Protein AF-A0A9W6SA59-F1 (afdb_monomer_lite)

Foldseek 3Di:
DDPVVVVQLVVFVVLLVVLCVLLVVVVWDWDWDDDDPDHIWIWIARPVPRVDIWTWTWDDDPRWIFIATPVGDTQGGSVCSNSSSVSVCVVSVPVVPPDD

pLDDT: mean 90.2, std 13.35, range [40.16, 98.75]

Organism: NCBI:txid478107

Radius of gyration: 13.74 Å; chains: 1; bounding box: 31×26×47 Å

Secondary structure (DSSP, 8-state):
--HHHHHHHHHHHHHHHHHHHHHHHTT-EEEEE--TTS--EEEEE-TTSTT-EEEEEEEEETTEEEEE-TTS-EEEETT-HHHHHHHHHHHHHHTTS---

Sequence (100 aa):
MSDENAALARTRITYLESLGDELRDRGFAVRLTIPQGGPPSLHVVNPRASALAENILAETTAGAWWFWWSWAERIAPANDPAEAADRVTRVLAATGEYSS

Structure (mmCIF, N/CA/C/O backbone):
data_AF-A0A9W6SA59-F1
#
_entry.id   AF-A0A9W6SA59-F1
#
loop_
_atom_site.group_PDB
_atom_site.id
_atom_site.type_symbol
_atom_site.label_atom_id
_atom_site.label_alt_id
_atom_site.label_comp_id
_atom_site.label_asym_id
_atom_site.label_entity_id
_atom_site.label_seq_id
_atom_site.pdbx_PDB_ins_code
_atom_site.Cartn_x
_atom_site.Cartn_y
_atom_site.Cartn_z
_atom_site.occupancy
_atom_site.B_iso_or_equiv
_atom_site.auth_seq_id
_atom_site.auth_comp_id
_atom_site.auth_asym_id
_atom_site.auth_atom_id
_atom_site.pdbx_PDB_model_num
ATOM 1 N N . MET A 1 1 ? 16.941 12.937 -14.754 1.00 59.25 1 MET A N 1
ATOM 2 C CA . MET A 1 1 ? 16.043 11.811 -14.428 1.00 59.25 1 MET A CA 1
ATOM 3 C C . MET A 1 1 ? 16.172 10.828 -15.581 1.00 59.25 1 MET A C 1
ATOM 5 O O . MET A 1 1 ? 15.844 11.221 -16.688 1.00 59.25 1 MET A O 1
ATOM 9 N N . SER A 1 2 ? 16.798 9.667 -15.380 1.00 78.00 2 SER A N 1
ATOM 10 C CA . SER A 1 2 ? 16.971 8.663 -16.444 1.00 78.00 2 SER A CA 1
ATOM 11 C C . SER A 1 2 ? 15.628 8.020 -16.813 1.00 78.00 2 SER A C 1
ATOM 13 O O . SER A 1 2 ? 14.725 7.967 -15.972 1.00 78.00 2 SER A O 1
ATOM 15 N N . ASP A 1 3 ? 15.506 7.506 -18.039 1.00 85.38 3 ASP A N 1
ATOM 16 C CA . ASP A 1 3 ? 14.289 6.832 -18.524 1.00 85.38 3 ASP A CA 1
ATOM 17 C C . ASP A 1 3 ? 13.890 5.634 -17.644 1.00 85.38 3 ASP A C 1
ATOM 19 O O . ASP A 1 3 ? 12.707 5.394 -17.402 1.00 85.38 3 ASP A O 1
ATOM 23 N N . GLU A 1 4 ? 14.874 4.931 -17.079 1.00 86.06 4 GLU A N 1
ATOM 24 C CA . GLU A 1 4 ? 14.671 3.820 -16.144 1.00 86.06 4 GLU A CA 1
ATOM 25 C C . GLU A 1 4 ? 13.984 4.258 -14.842 1.00 86.06 4 GLU A C 1
ATOM 27 O O . GLU A 1 4 ? 13.002 3.646 -14.425 1.00 86.06 4 GLU A O 1
ATOM 32 N N . ASN A 1 5 ? 14.430 5.356 -14.222 1.00 86.19 5 ASN A N 1
ATOM 33 C CA . ASN A 1 5 ? 13.801 5.869 -13.001 1.00 86.19 5 ASN A CA 1
ATOM 34 C C . ASN A 1 5 ? 12.354 6.303 -13.257 1.00 86.19 5 ASN A C 1
ATOM 36 O O . ASN A 1 5 ? 11.487 6.091 -12.409 1.00 86.19 5 ASN A O 1
ATOM 40 N N . ALA A 1 6 ? 12.077 6.871 -14.434 1.00 88.44 6 ALA A N 1
ATOM 41 C CA . ALA A 1 6 ? 10.722 7.226 -14.838 1.00 88.44 6 ALA A CA 1
ATOM 42 C C . ALA A 1 6 ? 9.839 5.982 -15.055 1.00 88.44 6 ALA A C 1
ATOM 44 O O . ALA A 1 6 ? 8.680 5.974 -14.635 1.00 88.44 6 ALA A O 1
ATOM 45 N N . ALA A 1 7 ? 10.379 4.917 -15.659 1.00 91.44 7 ALA A N 1
ATOM 46 C CA . ALA A 1 7 ? 9.676 3.645 -15.817 1.00 91.44 7 ALA A CA 1
ATOM 47 C C . ALA A 1 7 ? 9.377 2.992 -14.459 1.00 91.44 7 ALA A C 1
ATOM 49 O O . ALA A 1 7 ? 8.235 2.625 -14.187 1.00 91.44 7 ALA A O 1
ATOM 50 N N . LEU A 1 8 ? 10.369 2.935 -13.568 1.00 92.81 8 LEU A N 1
ATOM 51 C CA . LEU A 1 8 ? 10.205 2.422 -12.212 1.00 92.81 8 LEU A CA 1
ATOM 52 C C . LEU A 1 8 ? 9.174 3.234 -11.412 1.00 92.81 8 LEU A C 1
ATOM 54 O O . LEU A 1 8 ? 8.377 2.657 -10.677 1.00 92.81 8 LEU A O 1
ATOM 58 N N . ALA A 1 9 ? 9.162 4.564 -11.540 1.00 92.69 9 ALA A N 1
ATOM 59 C CA . ALA A 1 9 ? 8.162 5.413 -10.893 1.00 92.69 9 ALA A CA 1
ATOM 60 C C . ALA A 1 9 ? 6.745 5.130 -11.412 1.00 92.69 9 ALA A C 1
ATOM 62 O O . ALA A 1 9 ? 5.810 5.048 -10.620 1.00 92.69 9 ALA A O 1
ATOM 63 N N . ARG A 1 10 ? 6.582 4.919 -12.723 1.00 94.88 10 ARG A N 1
ATOM 64 C CA . ARG A 1 10 ? 5.284 4.565 -13.313 1.00 94.88 10 ARG A CA 1
ATOM 65 C C . ARG A 1 10 ? 4.779 3.217 -12.807 1.00 94.88 10 ARG A C 1
ATOM 67 O O . ARG A 1 10 ? 3.629 3.126 -12.401 1.00 94.88 10 ARG A O 1
ATOM 74 N N . THR A 1 11 ? 5.652 2.213 -12.745 1.00 96.38 11 THR A N 1
ATOM 75 C CA . THR A 1 11 ? 5.308 0.898 -12.189 1.00 96.38 11 THR A CA 1
ATOM 76 C C . THR A 1 11 ? 4.909 0.989 -10.714 1.00 96.38 11 THR A C 1
ATOM 78 O O . THR A 1 11 ? 3.919 0.380 -10.316 1.00 96.38 11 THR A O 1
ATOM 81 N N . ARG A 1 12 ? 5.619 1.796 -9.908 1.00 96.94 12 ARG A N 1
ATOM 82 C CA . ARG A 1 12 ? 5.222 2.073 -8.514 1.00 96.94 12 ARG A CA 1
ATOM 83 C C . ARG A 1 12 ? 3.811 2.631 -8.432 1.00 96.94 12 ARG A C 1
ATOM 85 O O . ARG A 1 12 ? 3.008 2.122 -7.660 1.00 96.94 12 ARG A O 1
ATOM 92 N N . ILE A 1 13 ? 3.518 3.653 -9.234 1.00 97.31 13 ILE A N 1
ATOM 93 C CA . ILE A 1 13 ? 2.206 4.304 -9.260 1.00 97.31 13 ILE A CA 1
ATOM 94 C C . ILE A 1 13 ? 1.111 3.287 -9.590 1.00 97.31 13 ILE A C 1
ATOM 96 O O . ILE A 1 13 ? 0.168 3.181 -8.818 1.00 97.31 13 ILE A O 1
ATOM 100 N N . THR A 1 14 ? 1.278 2.469 -10.633 1.00 98.06 14 THR A N 1
ATOM 101 C CA . THR A 1 14 ? 0.282 1.452 -11.017 1.00 98.06 14 THR A CA 1
ATOM 102 C C . THR A 1 14 ? -0.020 0.454 -9.894 1.00 98.06 14 THR A C 1
ATOM 104 O O . THR A 1 14 ? -1.184 0.138 -9.638 1.00 98.06 14 THR A O 1
ATOM 107 N N . TYR A 1 15 ? 1.005 -0.028 -9.182 1.00 98.50 15 TYR A N 1
ATOM 108 C CA . TYR A 1 15 ? 0.787 -0.925 -8.044 1.00 98.50 15 TYR A CA 1
ATOM 109 C C . TYR A 1 15 ? 0.092 -0.220 -6.875 1.00 98.50 15 TYR A C 1
ATOM 111 O O . TYR A 1 15 ? -0.827 -0.777 -6.277 1.00 98.50 15 TYR A O 1
ATOM 119 N N . LEU A 1 16 ? 0.500 1.011 -6.557 1.00 98.56 16 LEU A N 1
ATOM 120 C CA . LEU A 1 16 ? -0.099 1.790 -5.472 1.00 98.56 16 LEU A CA 1
ATOM 121 C C . LEU A 1 16 ? -1.546 2.200 -5.773 1.00 98.56 16 LEU A C 1
ATOM 123 O O . LEU A 1 16 ? -2.354 2.255 -4.852 1.00 98.56 16 LEU A O 1
ATOM 127 N N . GLU A 1 17 ? -1.889 2.462 -7.033 1.00 98.50 17 GLU A N 1
ATOM 128 C CA . GLU A 1 17 ? -3.268 2.704 -7.472 1.00 98.50 17 GLU A CA 1
ATOM 129 C C . GLU A 1 17 ? -4.131 1.457 -7.271 1.00 98.50 17 GLU A C 1
ATOM 131 O O . GLU A 1 17 ? -5.176 1.551 -6.632 1.00 98.50 17 GLU A O 1
ATOM 136 N N . SER A 1 18 ? -3.639 0.288 -7.697 1.00 98.56 18 SER A N 1
ATOM 137 C CA . SER A 1 18 ? -4.345 -0.993 -7.531 1.00 98.56 18 SER A CA 1
ATOM 138 C C . SER A 1 18 ? -4.602 -1.320 -6.055 1.00 98.56 18 SER A C 1
ATOM 140 O O . SER A 1 18 ? -5.704 -1.705 -5.677 1.00 98.56 18 SER A O 1
ATOM 142 N N . LEU A 1 19 ? -3.601 -1.115 -5.190 1.00 98.75 19 LEU A N 1
ATOM 143 C CA . LEU A 1 19 ? -3.779 -1.246 -3.742 1.00 98.75 19 LEU A CA 1
ATOM 144 C C . LEU A 1 19 ? -4.751 -0.195 -3.182 1.00 98.75 19 LEU A C 1
ATOM 146 O O . LEU A 1 19 ? -5.524 -0.473 -2.266 1.00 98.75 19 LEU A O 1
ATOM 150 N N . GLY A 1 20 ? -4.702 1.026 -3.713 1.00 98.38 20 GLY A N 1
ATOM 151 C CA . GLY A 1 20 ? -5.603 2.104 -3.329 1.00 98.38 20 GLY A CA 1
ATOM 152 C C . GLY A 1 20 ? -7.067 1.760 -3.578 1.00 98.38 20 GLY A C 1
ATOM 153 O O . GLY A 1 20 ? -7.897 2.054 -2.722 1.00 98.38 20 GLY A O 1
ATOM 154 N N . ASP A 1 21 ? -7.380 1.117 -4.699 1.00 98.56 21 ASP A N 1
ATOM 155 C CA . ASP A 1 21 ? -8.749 0.715 -5.034 1.00 98.56 21 ASP A CA 1
ATOM 156 C C . ASP A 1 21 ? -9.269 -0.369 -4.079 1.00 98.56 21 ASP A C 1
ATOM 158 O O . ASP A 1 21 ? -10.318 -0.182 -3.464 1.00 98.56 21 ASP A O 1
ATOM 162 N N . GLU A 1 22 ? -8.470 -1.406 -3.810 1.00 98.56 22 GLU A N 1
ATOM 163 C CA . GLU A 1 22 ? -8.792 -2.438 -2.810 1.00 98.56 22 GLU A CA 1
ATOM 164 C C . GLU A 1 22 ? -9.079 -1.849 -1.419 1.00 98.56 22 GLU A C 1
ATOM 166 O O . GLU A 1 22 ? -9.998 -2.270 -0.715 1.00 98.56 22 GLU A O 1
ATOM 171 N N . LEU A 1 23 ? -8.293 -0.855 -1.000 1.00 97.94 23 LEU A N 1
ATOM 172 C CA . LEU A 1 23 ? -8.459 -0.196 0.295 1.00 97.94 23 LEU A CA 1
ATOM 173 C C . LEU A 1 23 ? -9.685 0.724 0.340 1.00 97.94 23 LEU A C 1
ATOM 175 O O . LEU A 1 23 ? -10.354 0.794 1.376 1.00 97.94 23 LEU A O 1
ATOM 179 N N . ARG A 1 24 ? -10.011 1.409 -0.763 1.00 97.50 24 ARG A N 1
ATOM 180 C CA . ARG A 1 24 ? -11.232 2.226 -0.871 1.00 97.50 24 ARG A CA 1
ATOM 181 C C . ARG A 1 24 ? -12.484 1.372 -0.751 1.00 97.50 24 ARG A C 1
ATOM 183 O O . ARG A 1 24 ? -13.383 1.748 -0.001 1.00 97.50 24 ARG A O 1
ATOM 190 N N . ASP A 1 25 ? -12.504 0.213 -1.401 1.00 97.50 25 ASP A N 1
ATOM 191 C CA . ASP A 1 25 ? -13.620 -0.737 -1.325 1.00 97.50 25 ASP A CA 1
ATOM 192 C C . ASP A 1 25 ? -13.844 -1.252 0.107 1.00 97.50 25 ASP A C 1
ATOM 194 O O . ASP A 1 25 ? -14.960 -1.597 0.498 1.00 97.50 25 ASP A O 1
ATOM 198 N N . ARG A 1 26 ? -12.796 -1.219 0.937 1.00 95.19 26 ARG A N 1
ATOM 199 C CA . ARG A 1 26 ? -12.824 -1.581 2.365 1.00 95.19 26 ARG A CA 1
ATOM 200 C C . ARG A 1 26 ? -13.094 -0.394 3.293 1.00 95.19 26 ARG A C 1
ATOM 202 O O . ARG A 1 26 ? -13.078 -0.552 4.512 1.00 95.19 26 ARG A O 1
ATOM 209 N N . GLY A 1 27 ? -13.350 0.791 2.740 1.00 94.25 27 GLY A N 1
ATOM 210 C CA . GLY A 1 27 ? -13.719 1.994 3.487 1.00 94.25 27 GLY A CA 1
ATOM 211 C C . GLY A 1 27 ? -12.547 2.824 4.017 1.00 94.25 27 GLY A C 1
ATOM 212 O O . GLY A 1 27 ? -12.765 3.699 4.858 1.00 94.25 27 GLY A O 1
ATOM 213 N N . PHE A 1 28 ? -11.318 2.591 3.548 1.00 95.50 28 PHE A N 1
ATOM 214 C CA . PHE A 1 28 ? -10.173 3.437 3.890 1.00 95.50 28 PHE A CA 1
ATOM 215 C C . PHE A 1 28 ? -10.128 4.697 3.023 1.00 95.50 28 PHE A C 1
ATOM 217 O O . PHE A 1 28 ? -10.458 4.685 1.836 1.00 95.50 28 PHE A O 1
ATOM 224 N N . ALA A 1 29 ? -9.651 5.796 3.606 1.00 95.62 29 ALA A N 1
ATOM 225 C CA . ALA A 1 29 ? -9.291 6.979 2.840 1.00 95.62 29 ALA A CA 1
ATOM 226 C C . ALA A 1 29 ? -7.845 6.833 2.358 1.00 95.62 29 ALA A C 1
ATOM 228 O O . ALA A 1 29 ? -6.937 6.650 3.168 1.00 95.62 29 ALA A O 1
ATOM 229 N N . VAL A 1 30 ? -7.621 6.929 1.046 1.00 97.25 30 VAL A N 1
ATOM 230 C CA . VAL A 1 30 ? -6.286 6.765 0.453 1.00 97.25 30 VAL A CA 1
ATOM 231 C C . VAL A 1 30 ? -5.906 7.942 -0.439 1.00 97.25 30 VAL A C 1
ATOM 233 O O . VAL A 1 30 ? -6.733 8.477 -1.185 1.00 97.25 30 VAL A O 1
ATOM 236 N N . ARG A 1 31 ? -4.631 8.332 -0.390 1.00 96.62 31 ARG A N 1
ATOM 237 C CA . ARG A 1 31 ? -4.051 9.410 -1.196 1.00 96.62 31 ARG A CA 1
ATOM 238 C C . ARG A 1 31 ? -2.678 9.003 -1.721 1.00 96.62 31 ARG A C 1
ATOM 240 O O . ARG A 1 31 ? -1.737 8.844 -0.946 1.00 96.62 31 ARG A O 1
ATOM 247 N N . LEU A 1 32 ? -2.550 8.905 -3.042 1.00 97.62 32 LEU A N 1
ATOM 248 C CA . LEU A 1 32 ? -1.251 8.755 -3.693 1.00 97.62 32 LEU A CA 1
ATOM 249 C C . LEU A 1 32 ? -0.449 10.055 -3.536 1.00 97.62 32 LEU A C 1
ATOM 251 O O . LEU A 1 32 ? -0.955 11.143 -3.814 1.00 97.62 32 LEU A O 1
ATOM 255 N N . THR A 1 33 ? 0.796 9.939 -3.087 1.00 95.00 33 THR A N 1
ATOM 256 C CA . THR A 1 33 ? 1.714 11.061 -2.871 1.00 95.00 33 THR A CA 1
ATOM 257 C C . THR A 1 33 ? 2.966 10.859 -3.714 1.00 95.00 33 THR A C 1
ATOM 259 O O . THR A 1 33 ? 3.553 9.780 -3.713 1.00 95.00 33 THR A O 1
ATOM 262 N N . ILE A 1 34 ? 3.384 11.904 -4.430 1.00 92.31 34 ILE A N 1
ATOM 263 C CA . ILE A 1 34 ? 4.584 11.901 -5.276 1.00 92.31 34 ILE A CA 1
ATOM 264 C C . ILE A 1 34 ? 5.487 13.046 -4.795 1.00 92.31 34 ILE A C 1
ATOM 266 O O . ILE A 1 34 ? 5.367 14.173 -5.284 1.0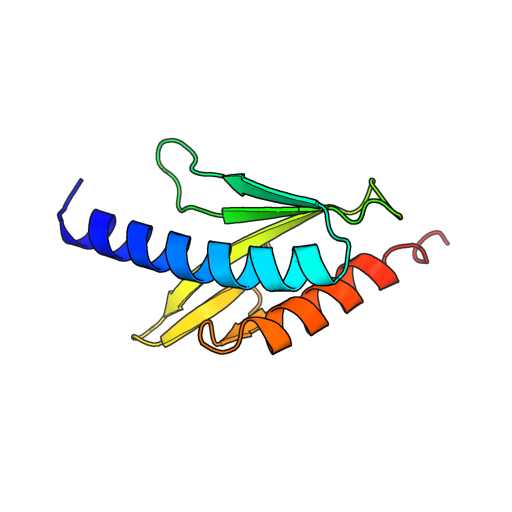0 92.31 34 ILE A O 1
ATOM 270 N N . PRO A 1 35 ? 6.328 12.814 -3.772 1.00 85.06 35 PRO A N 1
ATOM 271 C CA . PRO A 1 35 ? 7.194 13.854 -3.237 1.00 85.06 35 PRO A CA 1
ATOM 272 C C . PRO A 1 35 ? 8.280 14.237 -4.248 1.00 85.06 35 PRO A C 1
ATOM 274 O O . PRO A 1 35 ? 8.814 13.397 -4.973 1.00 85.06 35 PRO A O 1
ATOM 277 N N . GLN A 1 36 ? 8.644 15.519 -4.276 1.00 84.00 36 GLN A N 1
ATOM 278 C CA . GLN A 1 36 ? 9.772 15.987 -5.080 1.00 84.00 36 GLN A CA 1
ATOM 279 C C . GLN A 1 36 ? 11.060 15.317 -4.580 1.00 84.00 36 GLN A C 1
ATOM 281 O O . GLN A 1 36 ? 11.472 15.531 -3.444 1.00 84.00 36 GLN A O 1
ATOM 286 N N . GLY A 1 37 ? 11.677 14.489 -5.424 1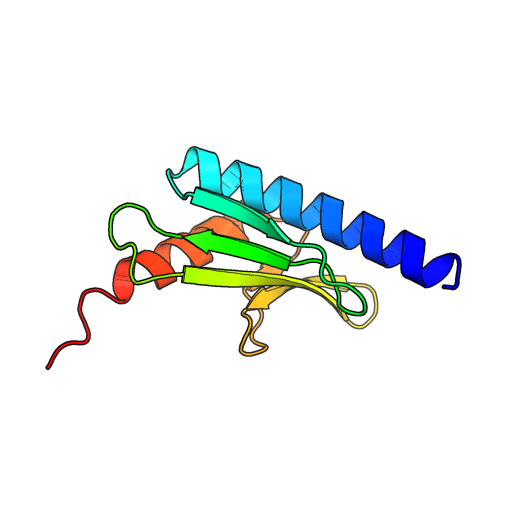.00 80.69 37 GLY A N 1
ATOM 287 C CA . GLY A 1 37 ? 12.925 13.790 -5.103 1.00 80.69 37 GLY A CA 1
ATOM 288 C C . GLY A 1 37 ? 12.779 12.475 -4.325 1.00 80.69 37 GLY A C 1
ATOM 289 O O . GLY A 1 37 ? 13.802 11.908 -3.954 1.00 80.69 37 GLY A O 1
ATOM 290 N N . GLY A 1 38 ? 11.560 11.968 -4.100 1.00 84.00 38 GLY A N 1
ATOM 291 C CA . GLY A 1 38 ? 11.324 10.679 -3.433 1.00 84.00 38 GLY A CA 1
ATOM 292 C C . GLY A 1 38 ? 10.435 9.725 -4.243 1.00 84.00 38 GLY A C 1
ATOM 293 O O . GLY A 1 38 ? 9.787 10.155 -5.202 1.00 84.00 38 GLY A O 1
ATOM 294 N N . PRO A 1 39 ? 10.398 8.425 -3.890 1.00 88.25 39 PRO A N 1
ATOM 295 C CA . PRO A 1 39 ? 9.512 7.473 -4.547 1.00 88.25 39 PRO A CA 1
ATOM 296 C C . PRO A 1 39 ? 8.037 7.777 -4.222 1.00 88.25 39 PRO A C 1
ATOM 298 O O . PRO A 1 39 ? 7.737 8.258 -3.125 1.00 88.25 39 PRO A O 1
ATOM 301 N N . PRO A 1 40 ? 7.104 7.486 -5.148 1.00 95.06 40 PRO A N 1
ATOM 302 C CA . PRO A 1 40 ? 5.675 7.515 -4.864 1.00 95.06 40 PRO A CA 1
ATOM 303 C C . PRO A 1 40 ? 5.305 6.612 -3.682 1.00 95.06 40 PRO A C 1
ATOM 305 O O . PRO A 1 40 ? 5.853 5.517 -3.540 1.00 95.06 40 PRO A O 1
ATOM 308 N N . SER A 1 41 ? 4.340 7.044 -2.876 1.00 97.12 41 SER A N 1
ATOM 309 C CA . SER A 1 41 ? 3.777 6.260 -1.773 1.00 97.12 41 SER A CA 1
ATOM 310 C C . SER A 1 41 ? 2.267 6.451 -1.676 1.00 97.12 41 SER A C 1
ATOM 312 O O . SER A 1 41 ? 1.715 7.463 -2.117 1.00 97.12 41 SER A O 1
ATOM 314 N N . LEU A 1 42 ? 1.580 5.469 -1.100 1.00 98.12 42 LEU A N 1
ATOM 315 C CA . LEU A 1 42 ? 0.152 5.536 -0.822 1.00 98.12 42 LEU A CA 1
ATOM 316 C C . LEU A 1 42 ? -0.056 5.852 0.656 1.00 98.12 42 LEU A C 1
ATOM 318 O O . LEU A 1 42 ? 0.238 5.030 1.517 1.00 98.12 42 LEU A O 1
ATOM 322 N N . HIS A 1 43 ? -0.580 7.036 0.943 1.00 97.00 43 HIS A N 1
ATOM 323 C CA . HIS A 1 43 ? -1.007 7.404 2.284 1.00 97.00 43 HIS A CA 1
ATOM 324 C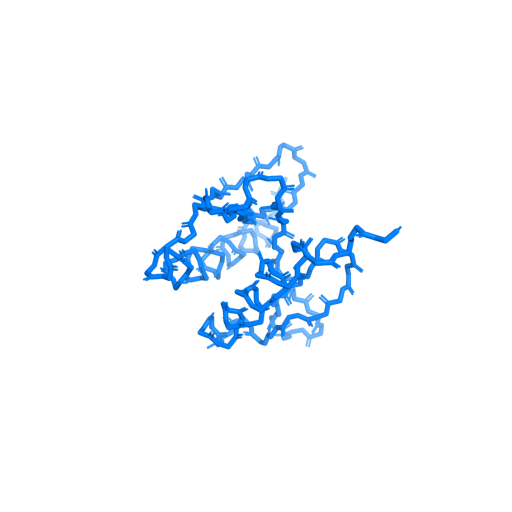 C . HIS A 1 43 ? -2.394 6.819 2.553 1.00 97.00 43 HIS A C 1
ATOM 326 O O . HIS A 1 43 ? -3.331 7.118 1.811 1.00 97.00 43 HIS A O 1
ATOM 332 N N . VAL A 1 44 ? -2.530 6.008 3.596 1.00 96.69 44 VAL A N 1
ATOM 333 C CA . VAL A 1 44 ? -3.749 5.277 3.960 1.00 96.69 44 VAL A CA 1
ATOM 334 C C . VAL A 1 44 ? -4.189 5.722 5.346 1.00 96.69 44 VAL A C 1
ATOM 336 O O . VAL A 1 44 ? -3.386 5.716 6.270 1.00 96.69 44 VAL A O 1
ATOM 339 N N . VAL A 1 45 ? -5.458 6.087 5.502 1.00 94.50 45 VAL A N 1
ATOM 340 C CA . VAL A 1 45 ? -6.057 6.512 6.772 1.00 94.50 45 VAL A CA 1
ATOM 341 C C . VAL A 1 45 ? -7.301 5.680 7.030 1.00 94.50 45 VAL A C 1
ATOM 343 O O . VAL A 1 45 ? -8.139 5.532 6.138 1.00 94.50 45 VAL A O 1
ATOM 346 N N . ASN A 1 46 ? -7.452 5.176 8.254 1.00 91.62 46 ASN A N 1
ATOM 347 C CA . ASN A 1 46 ? -8.706 4.577 8.703 1.00 91.62 46 ASN A CA 1
ATOM 348 C C . ASN A 1 46 ? -9.665 5.690 9.171 1.00 91.62 46 ASN A C 1
ATOM 350 O O . ASN A 1 46 ? -9.429 6.272 10.230 1.00 91.62 46 ASN A O 1
ATOM 354 N N . PRO A 1 47 ? -10.779 5.993 8.473 1.00 87.88 47 PRO A N 1
ATOM 355 C CA . PRO A 1 47 ? -11.687 7.064 8.894 1.00 87.88 47 PRO A CA 1
ATOM 356 C C . PRO A 1 47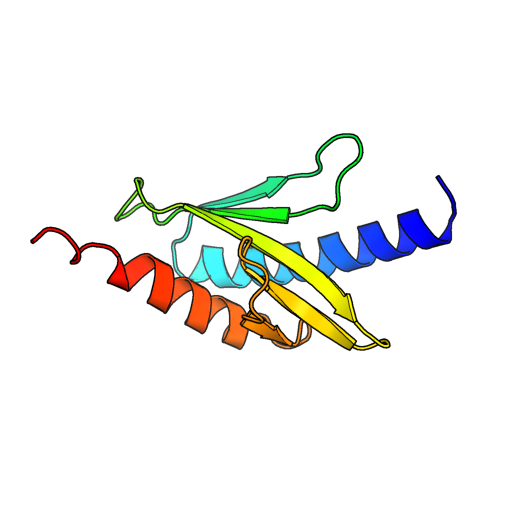 ? -12.364 6.792 10.245 1.00 87.88 47 PRO A C 1
ATOM 358 O O . PRO A 1 47 ? -12.840 7.718 10.897 1.00 87.88 47 PRO A O 1
ATOM 361 N N . ARG A 1 48 ? -12.416 5.524 10.677 1.00 84.94 48 ARG A N 1
ATOM 362 C CA . ARG A 1 48 ? -12.966 5.110 11.978 1.00 84.94 48 ARG A CA 1
ATOM 363 C C . ARG A 1 48 ? -11.957 5.261 13.119 1.00 84.94 48 ARG A C 1
ATOM 365 O O . ARG A 1 48 ? -12.360 5.233 14.275 1.00 84.94 48 ARG A O 1
ATOM 372 N N . ALA A 1 49 ? -10.681 5.450 12.793 1.00 83.06 49 ALA A N 1
ATOM 373 C CA . ALA A 1 49 ? -9.587 5.663 13.727 1.00 83.06 49 ALA A CA 1
ATOM 374 C C . ALA A 1 49 ? -8.576 6.627 13.090 1.00 83.06 49 ALA A C 1
ATOM 376 O O . ALA A 1 49 ? -7.465 6.239 12.756 1.00 83.06 49 ALA A O 1
ATOM 377 N N . SER A 1 50 ? -8.968 7.889 12.884 1.00 74.31 50 SER A N 1
ATOM 378 C CA . SER A 1 50 ? -8.206 8.852 12.067 1.00 74.31 50 SER A CA 1
ATOM 379 C C . SER A 1 50 ? -6.808 9.197 12.596 1.00 74.31 50 SER A C 1
ATOM 381 O O . SER A 1 50 ? -6.028 9.818 11.881 1.00 74.31 50 SER A O 1
ATOM 383 N N . ALA A 1 51 ? -6.489 8.819 13.838 1.00 80.12 51 ALA A N 1
ATOM 384 C CA . ALA A 1 51 ? -5.131 8.878 14.380 1.00 80.12 51 ALA A CA 1
ATOM 385 C C . ALA A 1 51 ? -4.190 7.840 13.736 1.00 80.12 51 ALA A C 1
ATOM 387 O O . ALA A 1 51 ? -2.974 7.987 13.811 1.00 80.12 51 ALA A O 1
ATOM 388 N N . LEU A 1 52 ? -4.749 6.803 13.106 1.00 79.88 52 LEU A N 1
ATOM 389 C CA . LEU A 1 52 ? -4.025 5.733 12.439 1.00 79.88 52 LEU A CA 1
ATOM 390 C C . LEU A 1 52 ? -3.942 6.027 10.946 1.00 79.88 52 LEU A C 1
ATOM 392 O O . LEU A 1 52 ? -4.928 5.948 10.203 1.00 79.88 52 LEU A O 1
ATOM 396 N N . ALA A 1 53 ? -2.729 6.361 10.528 1.00 89.38 53 ALA A N 1
ATOM 397 C CA . ALA A 1 53 ? -2.369 6.545 9.142 1.00 89.38 53 ALA A CA 1
ATOM 398 C C . ALA A 1 53 ? -1.050 5.832 8.858 1.00 89.38 53 ALA A C 1
ATOM 400 O O . ALA A 1 53 ? -0.186 5.772 9.728 1.00 89.38 53 ALA A O 1
ATOM 401 N N . GLU A 1 54 ? -0.889 5.336 7.638 1.00 94.44 54 GLU A N 1
ATOM 402 C CA . GLU A 1 54 ? 0.328 4.651 7.213 1.00 94.44 54 GLU A CA 1
ATOM 403 C C . GLU A 1 54 ? 0.701 5.025 5.779 1.00 94.44 54 GLU A C 1
ATOM 405 O O . GLU A 1 54 ? -0.162 5.389 4.979 1.00 94.44 54 GLU A O 1
ATOM 410 N N . ASN A 1 55 ? 1.993 4.957 5.450 1.00 96.19 55 ASN A N 1
ATOM 411 C CA . ASN A 1 55 ? 2.477 5.145 4.088 1.00 96.19 55 ASN A CA 1
ATOM 412 C C . ASN A 1 55 ? 2.961 3.810 3.532 1.00 96.19 55 ASN A C 1
ATOM 414 O O . A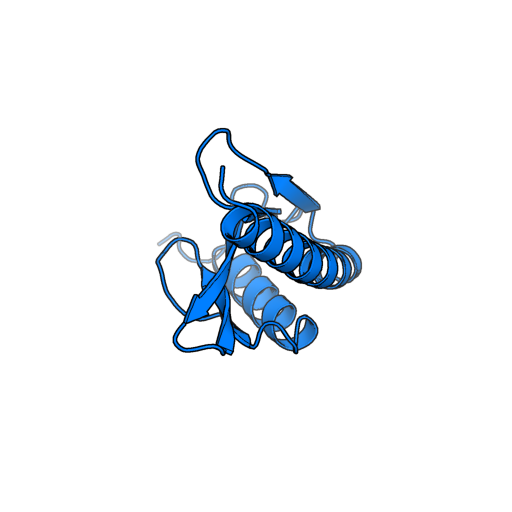SN A 1 55 ? 3.933 3.232 4.015 1.00 96.19 55 ASN A O 1
ATOM 418 N N . ILE A 1 56 ? 2.311 3.357 2.468 1.00 97.88 56 ILE A N 1
ATOM 419 C CA . ILE A 1 56 ? 2.665 2.123 1.780 1.00 97.88 56 ILE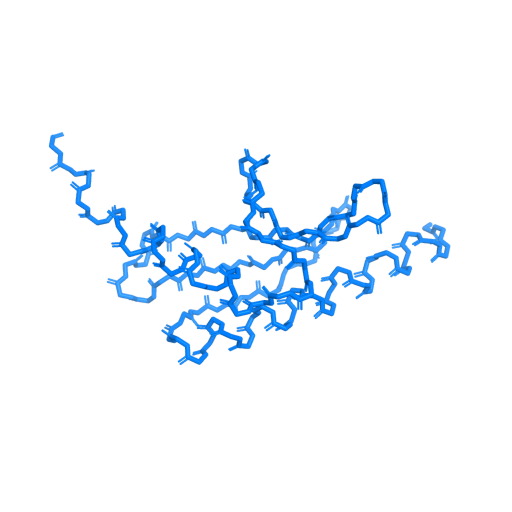 A CA 1
ATOM 420 C C . ILE A 1 56 ? 3.549 2.450 0.586 1.00 97.88 56 ILE A C 1
ATOM 422 O O . ILE A 1 56 ? 3.232 3.335 -0.214 1.00 97.88 56 ILE A O 1
ATOM 426 N N . LEU A 1 57 ? 4.660 1.732 0.461 1.00 97.75 57 LEU A N 1
ATOM 427 C CA . LEU A 1 57 ? 5.565 1.832 -0.677 1.00 97.75 57 LEU A CA 1
ATOM 428 C C . LEU A 1 57 ? 5.397 0.619 -1.587 1.00 97.75 57 LEU A C 1
ATOM 430 O O . LEU A 1 57 ? 5.049 -0.469 -1.133 1.00 97.75 57 LEU A O 1
ATOM 434 N N . ALA A 1 58 ? 5.691 0.801 -2.870 1.00 97.81 58 ALA A N 1
ATOM 435 C CA . ALA A 1 58 ? 5.895 -0.290 -3.810 1.00 97.81 58 ALA A CA 1
ATOM 436 C C . ALA A 1 58 ? 7.366 -0.266 -4.222 1.00 97.81 58 ALA A C 1
ATOM 438 O O . ALA A 1 58 ? 7.848 0.742 -4.730 1.00 97.81 58 ALA A O 1
ATOM 439 N N . GLU A 1 59 ? 8.094 -1.352 -3.994 1.00 96.25 59 GLU A N 1
ATOM 440 C CA . GLU A 1 59 ? 9.526 -1.406 -4.285 1.00 96.25 59 GLU A CA 1
ATOM 441 C C . GLU A 1 59 ? 9.909 -2.740 -4.913 1.00 96.25 59 GLU A C 1
ATOM 443 O O . GLU A 1 59 ? 9.365 -3.795 -4.570 1.00 96.25 59 GLU A O 1
ATOM 448 N N . THR A 1 60 ? 10.867 -2.682 -5.839 1.00 94.50 60 THR A N 1
ATOM 449 C CA . THR A 1 60 ? 11.449 -3.874 -6.453 1.00 94.50 60 THR A CA 1
ATOM 450 C C . THR A 1 60 ? 12.720 -4.278 -5.723 1.00 94.50 60 THR A C 1
ATOM 452 O O . THR A 1 60 ? 13.582 -3.455 -5.419 1.00 94.50 60 THR A O 1
ATOM 455 N N . THR A 1 61 ? 12.857 -5.565 -5.427 1.00 89.50 61 THR A N 1
ATOM 456 C CA . THR A 1 61 ? 14.079 -6.147 -4.870 1.00 89.50 61 THR A CA 1
ATOM 457 C C . THR A 1 61 ? 14.416 -7.390 -5.673 1.00 89.50 61 THR A C 1
ATOM 459 O O . THR A 1 61 ? 13.614 -8.319 -5.738 1.00 89.50 61 THR A O 1
ATOM 462 N N . ALA A 1 62 ? 15.596 -7.400 -6.301 1.00 89.62 62 ALA A N 1
ATOM 463 C CA . ALA A 1 62 ? 16.049 -8.497 -7.162 1.00 89.62 62 ALA A CA 1
ATOM 464 C C . ALA A 1 62 ? 15.026 -8.890 -8.257 1.00 89.62 62 ALA A C 1
ATOM 466 O O . ALA A 1 62 ? 14.851 -10.065 -8.564 1.00 89.62 62 ALA A O 1
ATOM 467 N N . GLY A 1 63 ? 14.330 -7.901 -8.832 1.00 89.56 63 GLY A N 1
ATOM 468 C CA . GLY A 1 63 ? 13.368 -8.097 -9.923 1.00 89.56 63 GLY A CA 1
ATOM 469 C C . GLY A 1 63 ? 11.941 -8.452 -9.488 1.00 89.56 63 GLY A C 1
ATOM 470 O O . GLY A 1 63 ? 11.045 -8.442 -10.328 1.00 89.56 63 GLY A O 1
ATOM 471 N N . ALA A 1 64 ? 11.699 -8.707 -8.199 1.00 95.12 64 ALA A N 1
ATOM 472 C CA . ALA A 1 64 ? 10.361 -8.940 -7.661 1.00 95.12 64 ALA A CA 1
ATOM 473 C C . ALA A 1 64 ? 9.803 -7.675 -6.999 1.00 95.12 64 ALA A C 1
ATOM 475 O O . ALA A 1 64 ? 10.490 -7.034 -6.202 1.00 95.12 64 ALA A O 1
ATOM 476 N N . TRP A 1 65 ? 8.543 -7.353 -7.288 1.00 97.94 65 TRP A N 1
ATOM 477 C CA . TRP A 1 65 ? 7.845 -6.210 -6.705 1.00 97.94 65 TRP A CA 1
ATOM 478 C C . TRP A 1 65 ? 7.060 -6.600 -5.458 1.00 97.94 65 TRP A C 1
ATOM 480 O O . TRP A 1 65 ? 6.365 -7.615 -5.437 1.00 97.94 65 TRP A O 1
ATOM 490 N N . TRP A 1 66 ? 7.149 -5.753 -4.440 1.00 98.44 66 TRP A N 1
ATOM 491 C CA . TRP A 1 66 ? 6.499 -5.940 -3.149 1.00 98.44 66 TRP A CA 1
ATOM 492 C C . TRP A 1 66 ? 5.887 -4.628 -2.674 1.00 98.44 66 TRP A C 1
ATOM 494 O O . TRP A 1 66 ? 6.435 -3.553 -2.931 1.00 98.44 66 TRP A O 1
ATOM 504 N N . PHE A 1 67 ? 4.791 -4.734 -1.932 1.00 98.50 67 PHE A N 1
ATOM 505 C CA . PHE A 1 67 ? 4.326 -3.669 -1.059 1.00 98.50 67 PHE A CA 1
ATOM 506 C C . PHE A 1 67 ? 5.099 -3.706 0.258 1.00 98.50 67 PHE A C 1
ATOM 508 O O . PHE A 1 67 ? 5.345 -4.783 0.809 1.00 98.50 67 PHE A O 1
ATOM 515 N N . TRP A 1 68 ? 5.463 -2.536 0.769 1.00 98.31 68 TRP A N 1
ATOM 516 C CA . TRP A 1 68 ? 6.247 -2.374 1.989 1.00 98.31 68 TRP A CA 1
ATOM 517 C C . TRP A 1 68 ? 5.601 -1.362 2.922 1.00 98.31 68 TRP A C 1
ATOM 519 O O . TRP A 1 68 ? 5.051 -0.352 2.479 1.00 98.31 68 TRP A O 1
ATOM 529 N N . TRP A 1 69 ? 5.726 -1.626 4.215 1.00 97.31 69 TRP A N 1
ATOM 530 C CA . TRP A 1 69 ? 5.457 -0.643 5.253 1.00 97.31 69 TRP A CA 1
ATOM 531 C C . TRP A 1 69 ? 6.525 0.452 5.249 1.00 97.31 69 TRP A C 1
ATOM 533 O O . TRP A 1 69 ? 7.666 0.212 4.836 1.00 97.31 69 TRP A O 1
ATOM 543 N N . SER A 1 70 ? 6.205 1.630 5.788 1.00 94.38 70 SER A N 1
ATOM 544 C CA . SER A 1 70 ? 7.202 2.695 5.960 1.00 94.38 70 SER A CA 1
ATOM 545 C C . SER A 1 70 ? 8.355 2.306 6.895 1.00 94.38 70 SER A C 1
ATOM 547 O O . SER A 1 70 ? 9.452 2.848 6.767 1.00 94.38 70 SER A O 1
ATOM 549 N N . TRP A 1 71 ? 8.152 1.311 7.769 1.00 93.81 71 TRP A N 1
ATOM 550 C CA . TRP A 1 71 ? 9.185 0.713 8.625 1.00 93.81 71 TRP A CA 1
ATOM 551 C C . TRP A 1 71 ? 9.964 -0.443 7.969 1.00 93.81 71 TRP A C 1
ATOM 553 O O . TRP A 1 71 ? 10.593 -1.240 8.660 1.00 93.81 71 TRP A O 1
ATOM 563 N N . ALA A 1 72 ? 9.957 -0.525 6.635 1.00 94.00 72 ALA A N 1
ATOM 564 C CA . ALA A 1 72 ? 10.779 -1.442 5.838 1.00 94.00 72 ALA A CA 1
ATOM 565 C C . ALA A 1 72 ? 10.507 -2.946 6.048 1.00 94.00 72 ALA A C 1
ATOM 567 O O . ALA A 1 72 ? 11.367 -3.785 5.782 1.00 94.00 72 ALA A O 1
ATOM 568 N N . GLU A 1 73 ? 9.287 -3.310 6.438 1.00 95.38 73 GLU A N 1
ATOM 569 C CA . GLU A 1 73 ? 8.813 -4.696 6.404 1.00 95.38 73 GLU A CA 1
ATOM 570 C C . GLU A 1 73 ? 7.938 -4.965 5.173 1.00 95.38 73 GLU A C 1
ATOM 572 O O . GLU A 1 73 ? 7.238 -4.080 4.676 1.00 95.38 73 GLU A O 1
ATOM 577 N N . ARG A 1 74 ? 7.958 -6.210 4.681 1.00 96.81 74 ARG A N 1
ATOM 578 C CA . ARG A 1 74 ? 7.152 -6.626 3.524 1.00 96.81 74 ARG A CA 1
ATOM 579 C C . ARG A 1 74 ? 5.696 -6.837 3.917 1.00 96.81 74 ARG A C 1
ATOM 581 O O . ARG A 1 74 ? 5.403 -7.587 4.845 1.00 96.81 74 ARG A O 1
ATOM 588 N N . ILE A 1 75 ? 4.794 -6.257 3.133 1.00 97.88 75 ILE A N 1
ATOM 589 C CA . ILE A 1 75 ? 3.352 -6.459 3.260 1.00 97.88 75 ILE A CA 1
ATOM 590 C C . ILE A 1 75 ? 2.937 -7.660 2.437 1.00 97.88 75 ILE A C 1
ATOM 592 O O . ILE A 1 75 ? 2.500 -8.632 3.018 1.00 97.88 75 ILE A O 1
ATOM 596 N N . ALA A 1 76 ? 3.070 -7.617 1.116 1.00 98.31 76 ALA A N 1
ATOM 597 C CA . ALA A 1 76 ? 2.687 -8.698 0.208 1.00 98.31 76 ALA A CA 1
ATOM 598 C C . ALA A 1 76 ? 3.344 -8.473 -1.168 1.00 98.31 76 ALA A C 1
ATOM 600 O O . ALA A 1 76 ? 3.842 -7.369 -1.427 1.00 98.31 76 ALA A O 1
ATOM 601 N N . PRO A 1 77 ? 3.380 -9.483 -2.050 1.00 98.12 77 PRO A N 1
ATOM 602 C CA . PRO A 1 77 ? 3.760 -9.295 -3.446 1.00 98.12 77 PRO A CA 1
ATOM 603 C C . PRO A 1 77 ? 2.896 -8.224 -4.133 1.00 98.12 77 PRO A C 1
ATOM 605 O O . PRO A 1 77 ? 1.693 -8.147 -3.906 1.00 98.12 77 PRO A O 1
ATOM 608 N N . ALA A 1 78 ? 3.489 -7.392 -4.997 1.00 97.75 78 ALA A N 1
ATOM 609 C CA . ALA A 1 78 ? 2.756 -6.277 -5.612 1.00 97.75 78 ALA A CA 1
ATOM 610 C C . ALA A 1 78 ? 1.704 -6.716 -6.652 1.00 97.75 78 ALA A C 1
ATOM 612 O O . ALA A 1 78 ? 0.833 -5.935 -7.025 1.00 97.75 78 ALA A O 1
ATOM 613 N N . ASN A 1 79 ? 1.778 -7.967 -7.111 1.00 96.81 79 ASN A N 1
ATOM 614 C CA . ASN A 1 79 ? 0.780 -8.591 -7.976 1.00 96.81 79 ASN A CA 1
ATOM 615 C C . ASN A 1 79 ? -0.420 -9.178 -7.207 1.00 96.81 79 ASN A C 1
ATOM 617 O O . ASN A 1 79 ? -1.307 -9.731 -7.851 1.00 96.81 79 ASN A O 1
ATOM 621 N N . ASP A 1 80 ? -0.455 -9.054 -5.875 1.00 98.12 80 ASP A N 1
ATOM 622 C CA . ASP A 1 80 ? -1.595 -9.418 -5.028 1.00 98.12 80 ASP A CA 1
ATOM 623 C C . ASP A 1 80 ? -2.007 -8.228 -4.127 1.00 98.12 80 ASP A C 1
ATOM 625 O O . ASP A 1 80 ? -1.692 -8.175 -2.931 1.00 98.12 80 ASP A O 1
ATOM 629 N N . PRO A 1 81 ? -2.672 -7.204 -4.700 1.00 98.12 81 PRO A N 1
ATOM 630 C CA . PRO A 1 81 ? -3.110 -6.034 -3.941 1.00 98.12 81 PRO A CA 1
ATOM 631 C C . PRO A 1 81 ? -4.191 -6.374 -2.905 1.00 98.12 81 PRO A C 1
ATOM 633 O O . PRO A 1 81 ? -4.281 -5.692 -1.882 1.00 98.12 81 PRO A O 1
ATOM 636 N N . ALA A 1 82 ? -4.966 -7.442 -3.118 1.00 98.44 82 ALA A N 1
ATOM 637 C CA . ALA A 1 82 ? -5.999 -7.875 -2.188 1.00 98.44 82 ALA A CA 1
ATOM 638 C C . ALA A 1 82 ? -5.391 -8.409 -0.880 1.00 98.44 82 ALA A C 1
ATOM 640 O O . ALA A 1 82 ? -5.824 -8.003 0.204 1.00 98.44 82 ALA A O 1
ATOM 641 N N . GLU A 1 83 ? -4.347 -9.244 -0.968 1.00 98.44 83 GLU A N 1
ATOM 642 C CA . GLU A 1 83 ? -3.594 -9.715 0.199 1.00 98.44 83 GLU A CA 1
ATOM 643 C C . GLU A 1 83 ? -2.931 -8.551 0.951 1.00 98.44 83 GLU A C 1
ATOM 645 O O . GLU A 1 83 ? -2.954 -8.496 2.188 1.00 98.44 83 GLU A O 1
ATOM 650 N N . ALA A 1 84 ? -2.349 -7.597 0.217 1.00 98.44 84 ALA A N 1
ATOM 651 C CA . ALA A 1 84 ? -1.760 -6.406 0.816 1.00 98.44 84 ALA A CA 1
ATOM 652 C C . ALA A 1 84 ? -2.800 -5.602 1.605 1.00 98.44 84 ALA A C 1
ATOM 654 O O . ALA A 1 84 ? -2.573 -5.263 2.771 1.00 98.44 84 ALA A O 1
ATOM 655 N N . ALA A 1 85 ? -3.962 -5.348 1.007 1.00 98.31 85 ALA A N 1
ATOM 656 C CA . ALA A 1 85 ? -5.040 -4.619 1.652 1.00 98.31 85 ALA A CA 1
ATOM 657 C C . ALA A 1 85 ? -5.604 -5.359 2.883 1.00 98.31 85 ALA A C 1
ATOM 659 O O . ALA A 1 85 ? -5.994 -4.706 3.856 1.00 98.31 85 ALA A O 1
ATOM 660 N N . ASP A 1 86 ? -5.598 -6.700 2.914 1.00 97.69 86 ASP A N 1
ATOM 661 C CA . ASP A 1 86 ? -6.042 -7.480 4.083 1.00 97.69 86 ASP A CA 1
ATOM 662 C C . ASP A 1 86 ? -5.108 -7.267 5.274 1.00 97.69 86 ASP A C 1
ATOM 664 O O . ASP A 1 86 ? -5.544 -7.167 6.426 1.00 97.69 86 ASP A O 1
ATOM 668 N N . ARG A 1 87 ? -3.802 -7.211 5.002 1.00 97.31 87 ARG A N 1
ATOM 669 C CA . ARG A 1 87 ? -2.771 -6.971 6.015 1.00 97.31 87 ARG A CA 1
ATOM 670 C C . ARG A 1 87 ? -2.814 -5.518 6.496 1.00 97.31 87 ARG A C 1
ATOM 672 O O . ARG A 1 87 ? -2.793 -5.293 7.705 1.00 97.31 87 ARG A O 1
ATOM 679 N N . VAL A 1 88 ? -2.980 -4.558 5.580 1.00 96.19 88 VAL A N 1
ATOM 680 C CA . VAL A 1 88 ? -3.185 -3.132 5.906 1.00 96.19 88 VAL A CA 1
ATOM 681 C C . VAL A 1 88 ? -4.402 -2.929 6.801 1.00 96.19 88 VAL A C 1
ATOM 683 O O . VAL A 1 88 ? -4.299 -2.281 7.843 1.00 96.19 88 VAL A O 1
ATOM 686 N N . THR A 1 89 ? -5.524 -3.559 6.454 1.00 94.56 89 THR A N 1
ATOM 687 C CA . THR A 1 89 ? -6.768 -3.469 7.226 1.00 94.56 89 THR A CA 1
ATOM 688 C C . THR A 1 89 ? -6.578 -3.977 8.650 1.00 94.56 89 THR A C 1
ATOM 690 O O . THR A 1 89 ? -6.998 -3.320 9.597 1.00 94.56 89 THR A O 1
ATOM 693 N N . ARG A 1 90 ? -5.905 -5.122 8.821 1.00 92.38 90 ARG A N 1
ATOM 694 C CA . ARG A 1 90 ? -5.640 -5.703 10.145 1.00 92.38 90 ARG A CA 1
ATOM 695 C C . ARG A 1 90 ? -4.782 -4.795 11.022 1.00 92.38 90 ARG A C 1
ATOM 697 O O . ARG A 1 90 ? -5.147 -4.551 12.169 1.00 92.38 90 ARG A O 1
ATOM 704 N N . VAL A 1 91 ? -3.678 -4.268 10.493 1.00 91.81 91 VAL A N 1
ATOM 705 C CA . VAL A 1 91 ? -2.769 -3.401 11.263 1.00 91.81 91 VAL A CA 1
ATOM 706 C C . VAL A 1 91 ? -3.459 -2.101 11.672 1.00 91.81 91 VAL A C 1
ATOM 708 O O . VAL A 1 91 ? -3.402 -1.729 12.842 1.00 91.81 91 VAL A O 1
ATOM 711 N N . LEU A 1 92 ? -4.176 -1.460 10.744 1.00 90.00 92 LEU A N 1
ATOM 712 C CA . LEU A 1 92 ? -4.885 -0.199 10.990 1.00 90.00 92 LEU A CA 1
ATOM 713 C C . LEU A 1 92 ? -6.225 -0.362 11.732 1.00 90.00 92 LEU A C 1
ATOM 715 O O . LEU A 1 92 ? -6.868 0.639 12.060 1.00 90.00 92 LEU A O 1
ATOM 719 N N . ALA A 1 93 ? -6.663 -1.596 11.995 1.00 82.38 93 ALA A N 1
ATOM 720 C CA . ALA A 1 93 ? -7.787 -1.905 12.880 1.00 82.38 93 ALA A CA 1
ATOM 721 C C . ALA A 1 93 ? -7.331 -2.224 14.317 1.00 82.38 93 ALA A C 1
ATOM 723 O O . ALA A 1 93 ? -8.026 -1.867 15.263 1.00 82.38 93 ALA A O 1
ATOM 724 N N . ALA A 1 94 ? -6.168 -2.865 14.492 1.00 66.44 94 ALA A N 1
ATOM 725 C CA . ALA A 1 94 ? -5.694 -3.354 15.792 1.00 66.44 94 ALA A CA 1
ATOM 726 C C . ALA A 1 94 ? -5.077 -2.273 16.701 1.00 66.44 94 ALA A C 1
ATOM 728 O O . ALA A 1 94 ? -4.986 -2.454 17.912 1.00 66.44 94 ALA A O 1
ATOM 729 N N . THR A 1 95 ? -4.654 -1.128 16.162 1.00 57.88 95 THR A N 1
ATOM 730 C CA . THR A 1 95 ? -3.917 -0.117 16.948 1.00 57.88 95 THR A CA 1
ATOM 731 C C . THR A 1 95 ? -4.805 0.799 17.805 1.00 57.88 95 THR A C 1
ATOM 733 O O . THR A 1 95 ? -4.300 1.722 18.437 1.00 57.88 95 THR A O 1
ATOM 736 N N . GLY A 1 96 ? -6.114 0.529 17.884 1.00 50.69 96 GLY A N 1
ATOM 737 C CA . GLY A 1 96 ? -7.032 1.175 18.832 1.00 50.69 96 GLY A CA 1
ATOM 738 C C . GLY A 1 96 ? -6.967 0.634 20.270 1.00 50.69 96 GLY A C 1
ATOM 739 O O . GLY A 1 96 ? -7.560 1.241 21.156 1.00 50.69 96 GLY A O 1
ATOM 740 N N . GLU A 1 97 ? -6.257 -0.476 20.519 1.00 43.53 97 GLU A N 1
ATOM 741 C CA . GLU A 1 97 ? -6.256 -1.173 21.822 1.00 43.53 97 GLU A CA 1
ATOM 742 C C . GLU A 1 97 ? -4.915 -1.141 22.580 1.00 43.53 97 GLU A C 1
ATOM 744 O O . GLU A 1 97 ? -4.797 -1.742 23.644 1.00 43.53 97 GLU A O 1
ATOM 749 N N . TYR A 1 98 ? -3.909 -0.393 22.112 1.00 40.47 98 TYR A N 1
ATOM 750 C CA . TYR A 1 98 ? -2.704 -0.117 22.910 1.00 40.47 98 TYR A CA 1
ATOM 751 C C . TYR A 1 98 ? -2.808 1.251 23.590 1.00 40.47 98 TYR A C 1
ATOM 753 O O . TYR A 1 98 ? -2.124 2.215 23.257 1.00 40.47 98 TYR A O 1
ATOM 761 N N . SER A 1 99 ? -3.709 1.335 24.562 1.00 40.59 99 SER A N 1
ATOM 762 C CA . SER A 1 99 ? -3.639 2.310 25.651 1.00 40.59 99 SER A CA 1
ATOM 763 C C . SER A 1 99 ? -3.806 1.528 26.952 1.00 40.59 99 SER A C 1
ATOM 765 O O . SER A 1 99 ? -4.921 1.255 27.386 1.00 40.59 99 SER A O 1
ATOM 767 N N . SER A 1 100 ? -2.681 1.091 27.516 1.00 40.16 100 SER A N 1
ATOM 768 C CA . SER A 1 100 ? -2.544 0.666 28.915 1.00 40.16 100 SER A CA 1
ATOM 769 C C . SER A 1 100 ? -1.558 1.595 29.600 1.00 40.16 100 SER A C 1
ATOM 771 O O . SER A 1 100 ? -0.585 1.993 28.919 1.00 40.16 100 SER A O 1
#